Protein AF-A0A4Y8Y228-F1 (afdb_monomer_lite)

Radius of gyration: 13.58 Å; chains: 1; bounding box: 35×24×36 Å

Structure (mmCIF, N/CA/C/O backbone):
data_AF-A0A4Y8Y228-F1
#
_entry.id   AF-A0A4Y8Y228-F1
#
loop_
_atom_site.group_PDB
_atom_site.id
_atom_site.type_symbol
_atom_site.label_atom_id
_atom_site.label_alt_id
_atom_site.label_comp_id
_atom_site.label_asym_id
_atom_site.label_entity_id
_atom_site.label_seq_id
_atom_site.pdbx_PDB_ins_code
_atom_site.Cartn_x
_atom_site.Cartn_y
_atom_site.Cartn_z
_atom_site.occupancy
_atom_site.B_iso_or_equiv
_atom_site.auth_seq_id
_atom_site.auth_comp_id
_atom_site.auth_asym_id
_atom_site.auth_atom_id
_atom_site.pdbx_PDB_model_num
ATOM 1 N N . MET A 1 1 ? -19.057 -4.819 19.555 1.00 34.91 1 MET A N 1
ATOM 2 C CA . MET A 1 1 ? -18.166 -3.801 18.966 1.00 34.91 1 MET A CA 1
ATOM 3 C C . MET A 1 1 ? -16.815 -4.463 18.816 1.00 34.91 1 MET A C 1
ATOM 5 O O . MET A 1 1 ? -16.106 -4.591 19.806 1.00 34.91 1 MET A O 1
ATOM 9 N N . SER A 1 2 ? -16.538 -5.035 17.648 1.00 41.66 2 SER A N 1
ATOM 10 C CA . SER A 1 2 ? -15.262 -5.701 17.400 1.00 41.66 2 SER A CA 1
ATOM 11 C C . SER A 1 2 ? -14.208 -4.617 17.219 1.00 41.66 2 SER A C 1
ATOM 13 O O . SER A 1 2 ? -14.159 -3.977 16.176 1.00 41.66 2 SER A O 1
ATOM 15 N N . ASN A 1 3 ? -13.424 -4.364 18.268 1.00 46.69 3 ASN A N 1
ATOM 16 C CA . ASN A 1 3 ? -12.121 -3.727 18.123 1.00 46.69 3 ASN A CA 1
ATOM 17 C C . ASN A 1 3 ? -11.247 -4.720 17.359 1.00 46.69 3 ASN A C 1
ATOM 19 O O . ASN A 1 3 ? -10.604 -5.584 17.954 1.00 46.69 3 ASN A O 1
ATOM 23 N N . GLU A 1 4 ? -11.266 -4.634 16.037 1.00 52.94 4 GLU A N 1
ATOM 24 C CA . GLU A 1 4 ? -10.163 -5.142 15.239 1.00 52.94 4 GLU A CA 1
ATOM 25 C C . GLU A 1 4 ? -8.996 -4.188 15.514 1.00 52.94 4 GLU A C 1
ATOM 27 O O . GLU A 1 4 ? -8.895 -3.121 14.924 1.00 52.94 4 GLU A O 1
ATOM 32 N N . SER A 1 5 ? -8.172 -4.507 16.518 1.00 65.75 5 SER A N 1
ATOM 33 C CA . SER A 1 5 ? -7.038 -3.688 16.989 1.00 65.75 5 SER A CA 1
ATOM 34 C C . SER A 1 5 ? -5.877 -3.600 15.981 1.00 65.75 5 SER A C 1
ATOM 36 O O . SER A 1 5 ? -4.720 -3.454 16.377 1.00 65.75 5 SER A O 1
ATOM 38 N N . GLY A 1 6 ? -6.158 -3.754 14.691 1.00 71.12 6 GLY A N 1
ATOM 39 C CA . GLY A 1 6 ? -5.189 -3.770 13.607 1.00 71.12 6 GLY A CA 1
ATOM 40 C C . GLY A 1 6 ? -5.544 -2.746 12.533 1.00 71.12 6 GLY A C 1
ATOM 41 O O . GLY A 1 6 ? -6.674 -2.258 12.486 1.00 71.12 6 GLY A O 1
ATOM 42 N N . PRO A 1 7 ? -4.577 -2.390 11.676 1.00 83.44 7 PRO A N 1
ATOM 43 C CA . PRO A 1 7 ? -4.866 -1.547 10.532 1.00 83.44 7 PRO A CA 1
ATOM 44 C C . PRO A 1 7 ? -5.887 -2.226 9.601 1.00 83.44 7 PRO A C 1
ATOM 46 O O . PRO A 1 7 ? -5.962 -3.455 9.571 1.00 83.44 7 PRO A O 1
ATOM 49 N N . PRO A 1 8 ? -6.668 -1.449 8.836 1.00 88.12 8 PRO A N 1
ATOM 50 C CA . PRO A 1 8 ? -7.706 -1.997 7.969 1.00 88.12 8 PRO A CA 1
ATOM 51 C C . PRO A 1 8 ? -7.113 -2.927 6.901 1.00 88.12 8 PRO A C 1
ATOM 53 O O . PRO A 1 8 ? -6.142 -2.574 6.227 1.00 88.12 8 PRO A O 1
ATOM 56 N N . GLU A 1 9 ? -7.753 -4.083 6.703 1.00 89.94 9 GLU A N 1
ATOM 57 C CA . GLU A 1 9 ? -7.308 -5.128 5.764 1.00 89.94 9 GLU A CA 1
ATOM 58 C C . GLU A 1 9 ? -7.152 -4.596 4.330 1.00 89.94 9 GLU A C 1
ATOM 60 O O . GLU A 1 9 ? -6.213 -4.948 3.622 1.00 89.94 9 GLU A O 1
ATOM 65 N N . SER A 1 10 ? -7.995 -3.641 3.926 1.00 90.50 10 SER A N 1
ATOM 66 C CA . SER A 1 10 ? -7.888 -2.984 2.619 1.00 90.50 10 SER A CA 1
ATOM 67 C C . SER A 1 10 ? -6.569 -2.227 2.422 1.00 90.50 10 SER A C 1
ATOM 69 O O . SER A 1 10 ? -6.018 -2.247 1.322 1.00 90.50 10 SER A O 1
ATOM 71 N N . LEU A 1 11 ? -6.027 -1.581 3.463 1.00 92.88 11 LEU A N 1
ATOM 72 C CA . LEU A 1 11 ? -4.710 -0.938 3.385 1.00 92.88 11 LEU A CA 1
ATOM 73 C C . LEU A 1 11 ? -3.583 -1.976 3.407 1.00 92.88 11 LEU A C 1
ATOM 75 O O . LEU A 1 11 ? -2.570 -1.782 2.737 1.00 92.88 11 LEU A O 1
ATOM 79 N N . ILE A 1 12 ? -3.765 -3.087 4.129 1.00 93.56 12 ILE A N 1
ATOM 80 C CA . ILE A 1 12 ? -2.819 -4.212 4.130 1.00 93.56 12 ILE A CA 1
ATOM 81 C C . ILE A 1 12 ? -2.697 -4.808 2.722 1.00 93.56 12 ILE A C 1
ATOM 83 O O . ILE A 1 12 ? -1.582 -4.974 2.225 1.00 93.56 12 ILE A O 1
ATOM 87 N N . ASP A 1 13 ? -3.811 -5.057 2.039 1.00 92.25 13 ASP A N 1
ATOM 88 C CA . ASP A 1 13 ? -3.816 -5.605 0.679 1.00 92.25 13 ASP 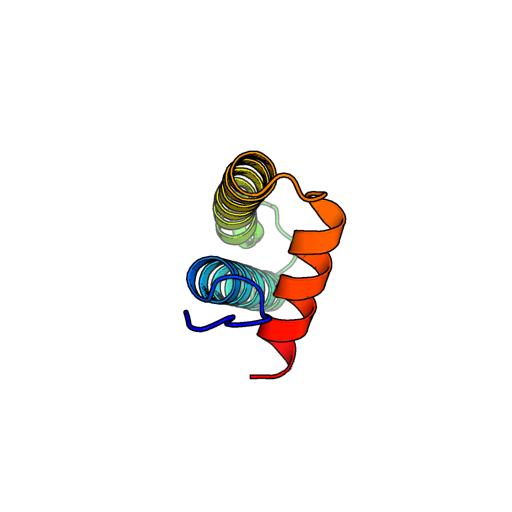A CA 1
ATOM 89 C C . ASP A 1 13 ? -3.243 -4.632 -0.362 1.00 92.25 13 ASP A C 1
ATOM 91 O O . ASP A 1 13 ? -2.495 -5.039 -1.262 1.00 92.25 13 ASP A O 1
ATOM 95 N N . LEU A 1 14 ? -3.511 -3.332 -0.213 1.00 92.69 14 LEU A N 1
ATOM 96 C CA . LEU A 1 14 ? -2.876 -2.294 -1.029 1.00 92.69 14 LEU A CA 1
ATOM 97 C C . LEU A 1 14 ? -1.352 -2.280 -0.831 1.00 92.69 14 LEU A C 1
ATOM 99 O O . LEU A 1 14 ? -0.601 -2.266 -1.809 1.00 92.69 14 LEU A O 1
ATOM 103 N N . GLN A 1 15 ? -0.877 -2.370 0.413 1.00 94.62 15 GLN A N 1
ATOM 104 C CA . GLN A 1 15 ? 0.554 -2.441 0.709 1.00 94.62 15 GLN A CA 1
ATOM 105 C C . GLN A 1 15 ? 1.196 -3.730 0.174 1.00 94.62 15 GLN A C 1
A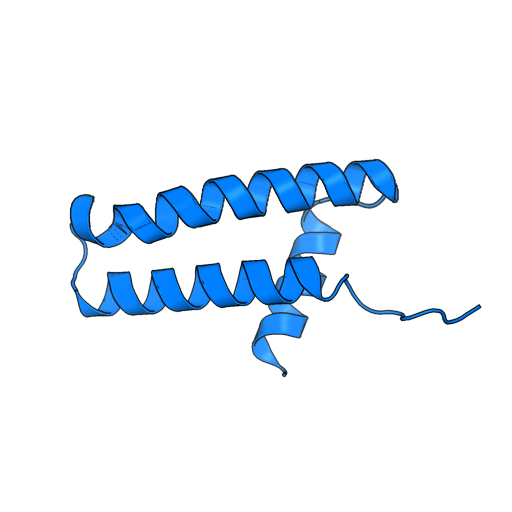TOM 107 O O . GLN A 1 15 ? 2.320 -3.696 -0.329 1.00 94.62 15 GLN A O 1
ATOM 112 N N . ARG A 1 16 ? 0.498 -4.871 0.230 1.00 93.19 16 ARG A N 1
ATOM 113 C CA . ARG A 1 16 ? 0.958 -6.130 -0.385 1.00 93.19 16 ARG A CA 1
ATOM 114 C C . ARG A 1 16 ? 1.110 -5.993 -1.896 1.00 93.19 16 ARG A C 1
ATOM 116 O O . ARG A 1 16 ? 2.127 -6.414 -2.443 1.00 93.19 16 ARG A O 1
ATOM 123 N N . THR A 1 17 ? 0.141 -5.361 -2.553 1.00 92.75 17 THR A N 1
ATOM 124 C CA . THR A 1 17 ? 0.185 -5.093 -3.997 1.00 92.75 17 THR A CA 1
ATOM 125 C C . THR A 1 17 ? 1.380 -4.208 -4.353 1.00 92.75 17 THR A C 1
ATOM 127 O O . THR A 1 17 ? 2.126 -4.518 -5.281 1.00 92.75 17 THR A O 1
ATOM 130 N N . LEU A 1 18 ? 1.623 -3.153 -3.569 1.00 94.44 18 LEU A N 1
ATOM 131 C C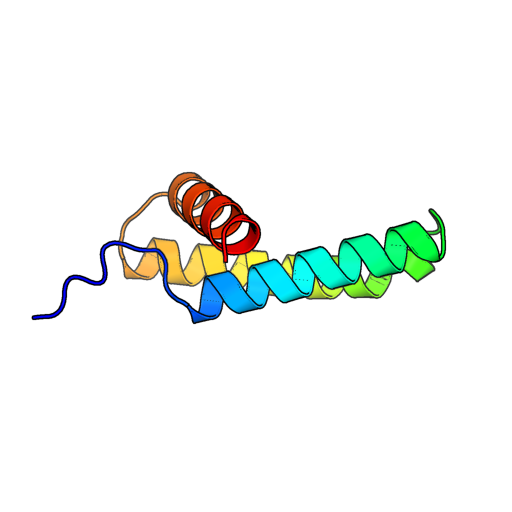A . LEU A 1 18 ? 2.789 -2.286 -3.735 1.00 94.44 18 LEU A CA 1
ATOM 132 C C . LEU A 1 18 ? 4.110 -3.043 -3.563 1.00 94.44 18 LEU A C 1
ATOM 134 O O . LEU A 1 18 ? 5.036 -2.864 -4.356 1.00 94.44 18 LEU A O 1
ATOM 138 N N . ASN A 1 19 ? 4.199 -3.908 -2.552 1.00 93.69 19 ASN A N 1
ATOM 139 C CA . ASN A 1 19 ? 5.383 -4.731 -2.316 1.00 93.69 19 ASN A CA 1
ATOM 140 C C . ASN A 1 19 ? 5.631 -5.694 -3.487 1.00 93.69 19 ASN A C 1
ATOM 142 O O . ASN A 1 19 ? 6.764 -5.800 -3.951 1.00 93.69 19 ASN A O 1
ATOM 146 N N . ALA A 1 20 ? 4.586 -6.345 -4.004 1.00 92.31 20 ALA A N 1
ATOM 147 C CA . ALA A 1 20 ? 4.688 -7.229 -5.163 1.00 92.31 20 ALA A CA 1
ATOM 148 C C . ALA A 1 20 ? 5.154 -6.473 -6.419 1.00 92.31 20 ALA A C 1
ATOM 150 O O . ALA A 1 20 ? 6.054 -6.940 -7.113 1.00 92.31 20 ALA A O 1
ATOM 151 N N . ALA A 1 21 ? 4.620 -5.271 -6.664 1.00 91.94 21 ALA A N 1
ATOM 152 C CA . ALA A 1 21 ? 5.068 -4.413 -7.761 1.00 91.94 21 ALA A CA 1
ATOM 153 C C . ALA A 1 21 ? 6.540 -3.988 -7.605 1.00 91.94 21 ALA A C 1
ATOM 155 O O . ALA A 1 21 ? 7.267 -3.913 -8.594 1.00 91.94 21 ALA A O 1
ATOM 156 N N . ALA A 1 22 ? 7.002 -3.748 -6.371 1.00 92.31 22 ALA A N 1
ATOM 157 C CA . ALA A 1 22 ? 8.405 -3.441 -6.094 1.00 92.31 22 ALA A CA 1
ATOM 158 C C . ALA A 1 22 ? 9.322 -4.637 -6.395 1.00 92.31 22 ALA A C 1
ATOM 160 O O . ALA A 1 22 ? 10.375 -4.463 -7.004 1.00 92.31 22 ALA A O 1
ATOM 161 N N . GLU A 1 23 ? 8.932 -5.845 -5.983 1.00 92.75 23 GLU A N 1
ATOM 162 C CA . GLU A 1 23 ? 9.681 -7.075 -6.270 1.00 92.75 23 GLU A CA 1
ATOM 163 C C . GLU A 1 23 ? 9.728 -7.371 -7.773 1.00 92.75 23 GLU A C 1
ATOM 165 O O . GLU A 1 23 ? 10.791 -7.675 -8.316 1.00 92.75 23 GLU A O 1
ATOM 170 N N . GLU A 1 24 ? 8.605 -7.201 -8.472 1.00 91.06 24 GLU A N 1
ATOM 171 C CA . GLU A 1 24 ? 8.536 -7.343 -9.925 1.00 91.06 24 GLU A CA 1
ATOM 172 C C . GLU A 1 24 ? 9.466 -6.340 -10.619 1.00 91.06 24 GLU A C 1
ATOM 174 O O . GLU A 1 24 ? 10.303 -6.745 -11.428 1.00 91.06 24 GLU A O 1
ATOM 179 N N . ALA A 1 25 ? 9.398 -5.056 -10.257 1.00 90.69 25 ALA A N 1
ATOM 180 C CA . ALA A 1 25 ? 10.280 -4.029 -10.806 1.00 90.69 25 ALA A CA 1
ATOM 181 C C . ALA A 1 25 ? 11.761 -4.354 -10.547 1.00 90.69 25 ALA A C 1
ATOM 183 O O . ALA A 1 25 ? 12.567 -4.346 -11.477 1.00 90.69 25 ALA A O 1
ATOM 184 N N . ARG A 1 26 ? 12.121 -4.746 -9.314 1.00 91.00 26 ARG A N 1
ATOM 185 C CA . ARG A 1 26 ? 13.485 -5.185 -8.962 1.00 91.00 26 ARG A CA 1
ATOM 186 C C . ARG A 1 26 ? 13.956 -6.359 -9.817 1.00 91.00 26 ARG A C 1
ATOM 188 O O . ARG A 1 26 ? 15.119 -6.380 -10.212 1.00 91.00 26 ARG A O 1
ATOM 195 N N . SER A 1 27 ? 13.069 -7.308 -10.119 1.00 92.88 27 SER A N 1
ATOM 196 C CA . SER A 1 27 ? 13.398 -8.471 -10.950 1.00 92.88 27 SER A CA 1
ATOM 197 C C . SER A 1 27 ? 13.644 -8.117 -12.422 1.00 92.88 27 SER A C 1
ATOM 199 O O . SER A 1 27 ? 14.438 -8.782 -13.087 1.00 92.88 27 SER A O 1
ATOM 201 N N . ARG A 1 28 ? 12.993 -7.060 -12.928 1.00 89.94 28 ARG A N 1
ATOM 202 C CA . ARG A 1 28 ? 13.102 -6.607 -14.324 1.00 89.94 28 ARG A CA 1
ATOM 203 C C . ARG A 1 28 ? 14.240 -5.615 -14.554 1.00 89.94 28 ARG A C 1
ATOM 205 O O . ARG A 1 28 ? 14.791 -5.561 -15.652 1.00 89.94 28 ARG A O 1
ATOM 212 N N . GLY A 1 29 ? 14.624 -4.865 -13.523 1.00 89.62 29 GLY A N 1
ATOM 213 C CA . GLY A 1 29 ? 15.788 -3.985 -13.522 1.00 89.62 29 GLY A CA 1
ATOM 214 C C . GLY A 1 29 ? 15.501 -2.592 -12.965 1.00 89.62 29 GLY A C 1
ATOM 215 O O . GLY A 1 29 ? 14.434 -2.291 -12.441 1.00 89.62 29 GLY A O 1
ATOM 216 N N . SER A 1 30 ? 16.485 -1.703 -13.073 1.00 86.38 30 SER A N 1
ATOM 217 C CA . SER A 1 30 ? 16.433 -0.372 -12.444 1.00 86.38 30 SER A CA 1
ATOM 218 C C . SER A 1 30 ? 15.998 0.751 -13.391 1.00 86.38 30 SER A C 1
ATOM 220 O O . SER A 1 30 ? 16.265 1.919 -13.112 1.00 86.38 30 SER A O 1
ATOM 222 N N . SER A 1 31 ? 15.386 0.431 -14.538 1.00 92.56 31 SER A N 1
ATOM 223 C CA . SER A 1 31 ? 14.940 1.468 -15.475 1.00 92.56 31 SER A CA 1
ATOM 224 C C . SER A 1 31 ? 13.653 2.141 -14.967 1.00 92.56 31 SER A C 1
ATOM 226 O O . SER A 1 31 ? 12.811 1.472 -14.366 1.00 92.56 31 SER A O 1
ATOM 228 N N . PRO A 1 32 ? 13.439 3.442 -15.229 1.00 90.81 32 PRO A N 1
ATOM 229 C CA . PRO A 1 32 ? 12.196 4.120 -14.854 1.00 90.81 32 PRO A CA 1
ATOM 230 C C . PRO A 1 32 ? 10.930 3.442 -15.398 1.00 90.81 32 PRO A C 1
ATOM 232 O O . PRO A 1 32 ? 9.875 3.501 -14.773 1.00 90.81 32 PRO A O 1
ATOM 235 N N . GLN A 1 33 ? 11.028 2.793 -16.561 1.00 91.75 33 GLN A N 1
ATOM 236 C CA . GLN A 1 33 ? 9.924 2.081 -17.197 1.00 91.75 33 GLN A CA 1
ATOM 237 C C . GLN A 1 33 ? 9.526 0.830 -16.406 1.00 91.75 33 GLN A C 1
ATOM 239 O O . GLN A 1 33 ? 8.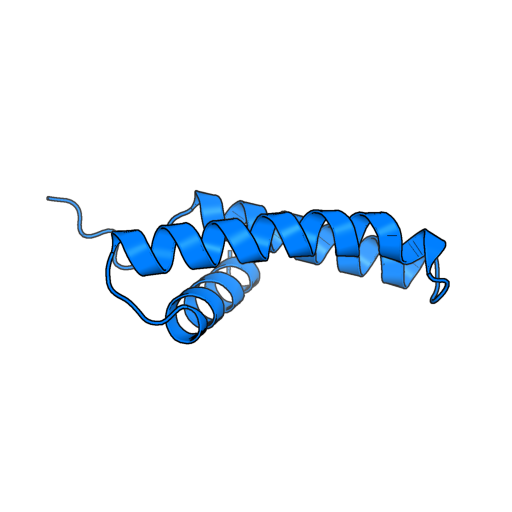333 0.607 -16.213 1.00 91.75 33 GLN A O 1
ATOM 244 N N . GLU A 1 34 ? 10.500 0.070 -15.894 1.00 91.44 34 GLU A N 1
ATOM 245 C CA . GLU A 1 34 ? 10.230 -1.119 -15.071 1.00 91.44 34 GLU A CA 1
ATOM 246 C C . GLU A 1 34 ? 9.605 -0.763 -13.719 1.00 91.44 34 GLU A C 1
ATOM 248 O O . GLU A 1 34 ? 8.809 -1.526 -13.178 1.00 91.44 34 GLU A O 1
ATOM 253 N N . TRP A 1 35 ? 9.916 0.423 -13.191 1.00 93.25 35 TRP A N 1
ATOM 254 C CA . TRP A 1 35 ? 9.364 0.922 -11.930 1.00 93.25 35 TRP A CA 1
ATOM 255 C C . TRP A 1 35 ? 8.012 1.623 -12.080 1.00 93.25 35 TRP A C 1
ATOM 257 O O . TRP A 1 35 ? 7.373 1.914 -11.069 1.00 93.25 35 TRP A O 1
ATOM 267 N N . ARG A 1 36 ? 7.534 1.877 -13.306 1.00 91.88 36 ARG A N 1
ATOM 268 C CA . ARG A 1 36 ? 6.262 2.582 -13.532 1.00 91.88 36 ARG A CA 1
ATOM 269 C C . ARG A 1 36 ? 5.071 1.938 -12.802 1.00 91.88 36 ARG A C 1
ATOM 271 O O . ARG A 1 36 ? 4.345 2.683 -12.148 1.00 91.88 36 ARG A O 1
ATOM 278 N N . PRO A 1 37 ? 4.890 0.601 -12.817 1.00 89.06 37 PRO A N 1
ATOM 279 C CA . PRO A 1 37 ? 3.804 -0.042 -12.075 1.00 89.06 37 PRO A CA 1
ATOM 280 C C . PRO A 1 37 ? 3.889 0.199 -10.562 1.00 89.06 37 PRO A C 1
ATOM 282 O O . PRO A 1 37 ? 2.873 0.431 -9.913 1.00 89.06 37 PRO A O 1
ATOM 285 N N . TRP A 1 38 ? 5.103 0.200 -10.000 1.00 92.81 38 TRP A N 1
ATOM 286 C CA . TRP A 1 38 ? 5.314 0.515 -8.588 1.00 92.81 38 TRP A CA 1
ATOM 287 C C . TRP A 1 38 ? 4.971 1.975 -8.277 1.00 92.81 38 TRP A C 1
ATOM 289 O O . TRP A 1 38 ? 4.315 2.233 -7.277 1.00 92.81 38 TRP A O 1
ATOM 299 N N . VAL A 1 39 ? 5.357 2.921 -9.140 1.00 93.12 39 VAL A N 1
ATOM 300 C CA . VAL A 1 39 ? 5.044 4.351 -8.962 1.00 93.12 39 VAL A CA 1
ATOM 301 C C . VAL A 1 39 ? 3.533 4.600 -8.983 1.00 93.12 39 VAL A C 1
ATOM 303 O O . VAL A 1 39 ? 3.017 5.317 -8.128 1.00 93.12 39 VAL A O 1
ATOM 306 N N . GLU A 1 40 ? 2.816 3.993 -9.932 1.00 90.06 40 GLU A N 1
ATOM 307 C CA . GLU A 1 40 ? 1.354 4.099 -10.026 1.00 90.06 40 GLU A CA 1
ATOM 308 C C . GLU A 1 40 ? 0.672 3.515 -8.774 1.00 90.06 40 GLU A C 1
ATOM 310 O O . GLU A 1 40 ? -0.212 4.148 -8.193 1.00 90.06 40 GLU A O 1
ATOM 315 N N . ALA A 1 41 ? 1.133 2.350 -8.301 1.00 89.75 41 ALA A N 1
ATOM 316 C CA . ALA A 1 41 ? 0.640 1.744 -7.067 1.00 89.75 41 ALA A CA 1
ATOM 317 C C . ALA A 1 41 ? 0.978 2.585 -5.822 1.00 89.75 41 ALA A C 1
ATOM 319 O O . ALA A 1 41 ? 0.140 2.721 -4.931 1.00 89.75 41 ALA A O 1
ATOM 320 N N . ALA A 1 42 ? 2.173 3.179 -5.761 1.00 92.56 42 ALA A N 1
ATOM 321 C CA . ALA A 1 42 ? 2.623 3.986 -4.630 1.00 92.56 42 ALA A CA 1
ATOM 322 C C . ALA A 1 42 ? 1.729 5.214 -4.435 1.00 92.56 42 ALA A C 1
ATOM 324 O O . ALA A 1 42 ? 1.303 5.483 -3.315 1.00 92.56 42 ALA A O 1
ATOM 325 N N . ALA A 1 43 ? 1.367 5.903 -5.520 1.00 91.44 43 ALA A N 1
ATOM 326 C CA . ALA A 1 43 ? 0.470 7.056 -5.459 1.00 91.44 43 ALA A CA 1
ATOM 327 C C . ALA A 1 43 ? -0.930 6.684 -4.935 1.00 91.44 43 ALA A C 1
ATOM 329 O O . ALA A 1 43 ? -1.501 7.402 -4.113 1.00 91.44 43 ALA A O 1
ATOM 330 N N . ALA A 1 44 ? -1.478 5.544 -5.374 1.00 89.56 44 ALA A N 1
ATOM 331 C CA . ALA A 1 44 ? -2.773 5.058 -4.895 1.00 89.56 44 ALA A CA 1
ATOM 332 C C . ALA A 1 44 ? -2.735 4.715 -3.396 1.00 89.56 44 ALA A C 1
ATOM 334 O O . ALA A 1 44 ? -3.644 5.070 -2.645 1.00 89.56 44 ALA A O 1
ATOM 335 N N . VAL A 1 45 ? -1.655 4.064 -2.960 1.00 92.62 45 VAL A N 1
ATOM 336 C CA . VAL A 1 45 ? -1.418 3.701 -1.561 1.00 92.62 45 VAL A CA 1
ATOM 337 C C . VAL A 1 45 ? -1.265 4.948 -0.689 1.00 92.62 45 VAL A C 1
ATOM 339 O O . VAL A 1 45 ? -1.915 5.045 0.349 1.00 92.62 45 VAL A O 1
ATOM 342 N N . GLU A 1 46 ? -0.461 5.928 -1.109 1.00 92.75 46 GLU A N 1
ATOM 343 C CA . GLU A 1 46 ? -0.276 7.186 -0.376 1.00 92.75 46 GLU A CA 1
ATOM 344 C C . GLU A 1 46 ? -1.591 7.933 -0.160 1.00 92.75 46 GLU A C 1
ATOM 346 O O . GLU A 1 46 ? -1.861 8.374 0.961 1.00 92.75 46 GLU A O 1
ATOM 351 N N . ASN A 1 47 ? -2.430 8.027 -1.195 1.00 93.62 47 ASN A N 1
ATOM 352 C CA . ASN A 1 47 ? -3.721 8.691 -1.071 1.00 93.62 47 ASN A CA 1
ATOM 353 C C . ASN A 1 47 ? -4.662 7.928 -0.121 1.00 93.62 47 ASN A C 1
ATOM 355 O O . ASN A 1 47 ? -5.274 8.534 0.755 1.00 93.62 47 ASN A O 1
ATOM 359 N N . ALA A 1 48 ? -4.710 6.594 -0.213 1.00 93.12 48 ALA A N 1
ATOM 360 C CA . ALA A 1 48 ? -5.526 5.767 0.679 1.00 93.12 48 ALA A CA 1
ATOM 361 C C . ALA A 1 48 ? -5.097 5.889 2.155 1.00 93.12 48 ALA A C 1
ATOM 363 O O . ALA A 1 48 ? -5.941 5.968 3.050 1.00 93.12 48 ALA A O 1
ATOM 364 N N . PHE A 1 49 ? -3.787 5.955 2.419 1.00 93.12 49 PHE A N 1
ATOM 365 C CA . PHE A 1 49 ? -3.259 6.209 3.759 1.00 93.12 49 PHE A CA 1
ATOM 366 C C . PHE A 1 49 ? -3.650 7.589 4.286 1.00 93.12 49 PHE A C 1
ATOM 368 O O . PHE A 1 49 ? -4.073 7.695 5.436 1.00 93.12 49 PHE A O 1
ATOM 375 N N . ALA A 1 50 ? -3.521 8.633 3.464 1.00 93.56 50 ALA A N 1
ATOM 376 C CA . ALA A 1 50 ? -3.883 9.993 3.848 1.00 93.56 50 ALA A CA 1
ATOM 377 C C . ALA A 1 50 ? -5.382 10.117 4.163 1.00 93.56 50 ALA A C 1
ATOM 379 O O . ALA A 1 50 ? -5.749 10.660 5.207 1.00 93.56 50 ALA A O 1
ATOM 380 N N . GLU A 1 51 ? -6.241 9.562 3.305 1.00 93.31 51 GLU A N 1
ATOM 381 C CA . GLU A 1 51 ? -7.695 9.554 3.491 1.00 93.31 51 GLU A CA 1
ATOM 382 C C . GLU A 1 51 ? -8.101 8.806 4.765 1.00 93.31 51 GLU A C 1
ATOM 384 O O . GLU A 1 51 ? -8.879 9.325 5.569 1.00 93.31 51 GLU A O 1
ATOM 389 N N . HIS A 1 52 ? -7.546 7.612 4.997 1.00 91.19 52 HIS A N 1
ATOM 390 C CA . HIS A 1 52 ? -7.887 6.825 6.179 1.00 91.19 52 HIS A CA 1
ATOM 391 C C . HIS A 1 52 ? -7.380 7.473 7.470 1.00 91.19 52 HIS A C 1
ATOM 393 O O . HIS A 1 52 ? -8.130 7.580 8.440 1.00 91.19 52 HIS A O 1
ATOM 399 N N . ALA A 1 53 ? -6.133 7.951 7.480 1.00 91.56 53 ALA A N 1
ATOM 400 C CA . ALA A 1 53 ? -5.553 8.636 8.629 1.00 91.56 53 ALA A CA 1
ATOM 401 C C . ALA A 1 53 ? -6.368 9.879 9.018 1.00 91.56 53 ALA A C 1
ATOM 403 O O . ALA A 1 53 ? -6.655 10.080 10.198 1.00 91.56 53 ALA A O 1
ATOM 404 N N . ALA A 1 54 ? -6.815 10.661 8.029 1.00 91.62 54 ALA A N 1
ATOM 405 C CA . ALA A 1 54 ? -7.703 11.798 8.250 1.00 91.62 54 ALA A CA 1
ATOM 406 C C . ALA A 1 54 ? -9.080 11.371 8.787 1.00 91.62 54 ALA A C 1
ATOM 408 O O . ALA A 1 54 ? -9.607 12.019 9.691 1.00 91.62 54 ALA A O 1
ATOM 409 N N . ALA A 1 55 ? -9.651 10.278 8.271 1.00 90.94 55 ALA A N 1
ATOM 410 C CA . ALA A 1 55 ? -10.962 9.782 8.688 1.00 90.94 55 ALA A CA 1
ATOM 411 C C . ALA A 1 55 ? -10.987 9.281 10.142 1.00 90.94 55 ALA A C 1
ATOM 413 O O . ALA A 1 55 ? -11.990 9.456 10.833 1.00 90.94 55 ALA A O 1
ATOM 414 N N . VAL A 1 56 ? -9.896 8.667 10.607 1.00 88.06 56 VAL A N 1
ATOM 415 C CA . VAL A 1 56 ? -9.796 8.096 11.963 1.00 88.06 56 VAL A CA 1
ATOM 416 C C . VAL A 1 56 ? -8.992 8.960 12.942 1.00 88.06 56 VAL A C 1
ATOM 418 O O . VAL A 1 56 ? -8.915 8.634 14.124 1.00 88.06 56 VAL A O 1
ATOM 421 N N . GLY A 1 57 ? -8.420 10.074 12.477 1.00 90.19 57 GLY A N 1
ATOM 422 C CA . GLY A 1 57 ? -7.704 11.043 13.309 1.00 90.19 57 GLY A CA 1
ATOM 423 C C . GLY A 1 57 ? -6.353 10.556 13.841 1.00 90.19 57 GLY A C 1
ATOM 424 O O . GLY A 1 57 ? -5.949 10.977 14.924 1.00 90.19 57 GLY A O 1
ATOM 425 N N . ILE A 1 58 ? -5.662 9.678 13.110 1.00 89.50 58 ILE A N 1
ATOM 426 C CA . ILE A 1 58 ? -4.328 9.167 13.476 1.00 89.50 58 ILE A CA 1
ATOM 427 C C . ILE A 1 58 ? -3.248 9.729 12.549 1.00 89.50 58 ILE A C 1
ATOM 429 O O . ILE A 1 58 ? -3.538 10.248 11.472 1.00 89.50 58 ILE A O 1
ATOM 433 N N . GLY A 1 59 ? -1.982 9.619 12.951 1.00 92.00 59 GLY A N 1
ATOM 434 C CA . GLY A 1 59 ? -0.863 10.007 12.094 1.00 92.00 59 GLY A CA 1
ATOM 435 C C . GLY A 1 59 ? -0.718 9.072 10.889 1.00 92.00 59 GLY A C 1
ATOM 436 O O . GLY A 1 59 ? -0.729 7.852 11.044 1.00 92.00 59 GLY A O 1
ATOM 437 N N . VAL A 1 60 ? -0.516 9.635 9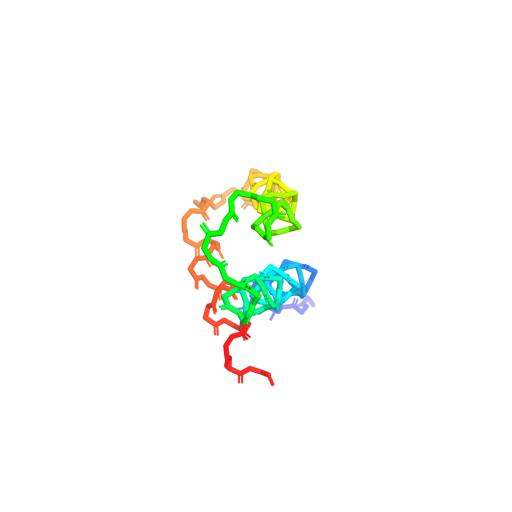.692 1.00 92.19 60 VAL A N 1
ATOM 438 C CA . VAL A 1 60 ? -0.270 8.859 8.459 1.00 92.19 60 VAL A CA 1
ATOM 439 C C . VAL A 1 60 ? 0.931 7.924 8.617 1.00 92.19 60 VAL A C 1
ATOM 441 O O . VAL A 1 60 ? 0.858 6.765 8.219 1.00 92.19 60 VAL A O 1
ATOM 444 N N . ASP A 1 61 ? 2.017 8.397 9.232 1.00 92.12 61 ASP A N 1
ATOM 445 C CA . ASP A 1 61 ? 3.231 7.594 9.419 1.00 92.12 61 ASP A CA 1
ATOM 446 C C . ASP A 1 61 ? 3.029 6.440 10.412 1.00 92.12 61 ASP A C 1
ATOM 448 O O . ASP A 1 61 ? 3.566 5.348 10.218 1.00 92.12 61 ASP A O 1
ATOM 452 N N . GLU A 1 62 ? 2.217 6.653 11.452 1.00 90.75 62 GLU A N 1
ATOM 453 C CA . GLU A 1 62 ? 1.853 5.610 12.415 1.00 90.75 62 GLU A CA 1
ATOM 454 C C . GLU A 1 62 ? 1.021 4.515 11.737 1.00 90.75 62 GLU A C 1
ATOM 456 O O . GLU A 1 62 ? 1.350 3.330 11.833 1.00 90.75 62 GLU A O 1
ATOM 461 N N . LEU A 1 63 ? -0.005 4.918 10.982 1.00 92.44 63 LEU A N 1
ATOM 462 C CA . LEU A 1 63 ? -0.843 4.007 10.209 1.00 92.44 63 LEU A CA 1
ATOM 463 C C . LEU A 1 63 ? -0.025 3.222 9.178 1.00 92.44 63 LEU A C 1
ATOM 465 O O . LEU A 1 63 ? -0.173 2.004 9.068 1.00 92.44 63 LEU A O 1
ATOM 469 N N . ARG A 1 64 ? 0.863 3.906 8.449 1.00 92.94 64 ARG A N 1
ATOM 470 C CA . ARG A 1 64 ? 1.742 3.289 7.451 1.00 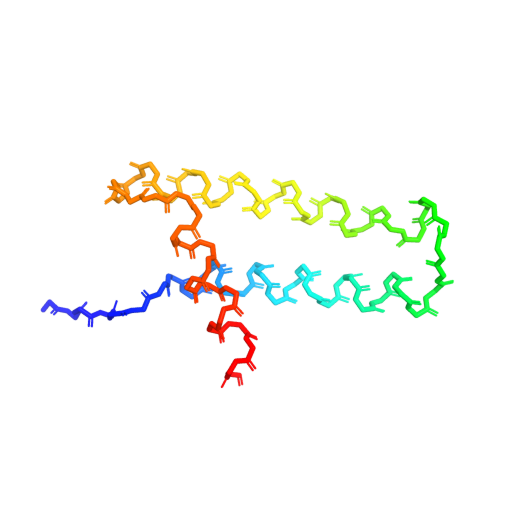92.94 64 ARG A CA 1
ATOM 471 C C . ARG A 1 64 ? 2.645 2.239 8.080 1.00 92.94 64 ARG A C 1
ATOM 473 O O . ARG A 1 64 ? 2.676 1.112 7.600 1.00 92.94 64 ARG A O 1
ATOM 480 N N . SER A 1 65 ? 3.302 2.565 9.190 1.00 92.56 65 SER A N 1
ATOM 481 C CA . SER A 1 65 ? 4.162 1.621 9.911 1.00 92.56 65 SER A CA 1
ATOM 482 C C . SER A 1 65 ? 3.393 0.380 10.386 1.00 92.56 65 SER A C 1
ATOM 484 O O . SER A 1 65 ? 3.866 -0.751 10.238 1.00 92.56 65 SER A O 1
ATOM 486 N N . ALA A 1 66 ? 2.170 0.564 10.900 1.00 91.75 66 ALA A N 1
ATOM 487 C CA . ALA A 1 66 ? 1.313 -0.544 11.313 1.00 91.75 66 ALA A CA 1
ATOM 488 C C . ALA A 1 66 ? 0.934 -1.451 10.128 1.00 91.75 66 ALA A C 1
ATOM 490 O O . ALA A 1 66 ? 1.040 -2.676 10.233 1.00 91.75 66 ALA A O 1
ATOM 491 N N . VAL A 1 67 ? 0.535 -0.859 8.998 1.00 92.62 67 VAL A N 1
ATOM 492 C CA . VAL A 1 67 ? 0.171 -1.585 7.772 1.00 92.62 67 VAL A CA 1
ATOM 493 C C . VAL A 1 67 ? 1.370 -2.313 7.165 1.00 92.62 67 VAL A C 1
ATOM 495 O O . VAL A 1 67 ? 1.262 -3.493 6.842 1.00 92.62 67 VAL A O 1
ATOM 498 N N . GLU A 1 68 ? 2.526 -1.658 7.043 1.00 92.19 68 GLU A N 1
ATOM 499 C CA . GLU A 1 68 ? 3.753 -2.268 6.515 1.00 92.19 68 GLU A CA 1
ATOM 500 C C . GLU A 1 68 ? 4.192 -3.476 7.342 1.00 92.19 68 GLU A C 1
ATOM 502 O O . GLU A 1 68 ? 4.618 -4.498 6.793 1.00 92.19 68 GLU A O 1
ATOM 507 N N . LYS A 1 69 ? 4.069 -3.375 8.670 1.00 91.88 69 LYS A N 1
ATOM 508 C CA . LYS A 1 69 ? 4.349 -4.487 9.574 1.00 91.88 69 LYS A CA 1
ATOM 509 C C . LYS A 1 69 ? 3.361 -5.631 9.355 1.00 91.88 69 LYS A C 1
ATOM 511 O O . LYS A 1 69 ? 3.802 -6.767 9.202 1.00 91.88 69 LYS A O 1
ATOM 516 N N . ALA A 1 70 ? 2.062 -5.333 9.306 1.00 90.62 70 ALA A N 1
ATOM 517 C CA . ALA A 1 70 ? 1.013 -6.331 9.108 1.00 90.62 70 ALA A CA 1
ATOM 518 C C . ALA A 1 70 ? 1.155 -7.064 7.761 1.00 90.62 70 ALA A C 1
ATOM 520 O O . ALA A 1 70 ? 1.121 -8.293 7.725 1.00 90.62 70 ALA A O 1
ATOM 521 N N . ALA A 1 71 ? 1.438 -6.330 6.681 1.00 91.06 71 ALA A N 1
ATOM 522 C CA . ALA A 1 71 ? 1.646 -6.875 5.338 1.00 91.06 71 ALA A CA 1
ATOM 523 C C . ALA A 1 71 ? 2.864 -7.811 5.223 1.00 91.06 71 ALA A C 1
ATOM 525 O O . ALA A 1 71 ? 2.960 -8.567 4.258 1.00 91.06 71 ALA A O 1
ATOM 526 N N . ARG A 1 72 ? 3.805 -7.766 6.178 1.00 86.94 72 ARG A N 1
ATOM 527 C CA . ARG A 1 72 ? 4.988 -8.644 6.218 1.00 86.94 72 ARG A CA 1
ATOM 528 C C . ARG A 1 72 ? 4.762 -9.931 7.013 1.00 86.94 72 ARG A C 1
ATOM 530 O O . ARG A 1 72 ? 5.489 -10.898 6.810 1.00 86.94 72 ARG A O 1
ATOM 537 N N . THR A 1 73 ? 3.827 -9.925 7.960 1.00 76.19 73 THR A N 1
ATOM 538 C CA . THR A 1 73 ? 3.659 -10.996 8.958 1.00 76.19 73 THR A CA 1
ATOM 539 C C . THR A 1 73 ? 2.528 -11.981 8.667 1.00 76.19 73 THR A C 1
ATOM 541 O O . THR A 1 73 ? 2.373 -12.930 9.432 1.00 76.19 73 THR A O 1
ATOM 544 N N . ALA A 1 74 ? 1.742 -11.757 7.615 1.00 54.69 74 ALA A N 1
ATOM 545 C CA . ALA A 1 74 ? 0.562 -12.548 7.271 1.00 54.69 74 ALA A CA 1
ATOM 546 C C . ALA A 1 74 ? 0.706 -13.165 5.884 1.00 54.69 74 ALA A C 1
ATOM 548 O O . ALA A 1 74 ? 0.605 -14.406 5.788 1.00 54.69 74 ALA A O 1
#

Foldseek 3Di:
DDPPVAQDVVLLVLVLQLVVLVVQLVVVHDDPVSCVSNVVSVVVSLVVLVVVCVVVVHDSVVSVVRSNVVNVPD

Sequence (74 aa):
MSNESGPPESLIDLQRTLNAAAEEARSRGSSPQEWRPWVEAAAAVENAFAEHAAAVGIGVDELRSAVEKAARTA

Secondary structure (DSSP, 8-state):
-----S--HHHHHHHHHHHHHHHHHHHH-S-HHHHHHHHHHHHHHHHHHHHHHHHHT--HHHHHHHHHHHHHH-

pLDDT: mean 87.62, std 12.18, range [34.91, 94.62]